Protein AF-A0A4Y2FXV3-F1 (afdb_monomer_lite)

Sequence (101 aa):
MNIEEYNLPWKPPEEPAPLNNIEVEPMLPIKEEDSYDHVVLNSVPHGMKNEASKALDFIKEHSNILKWNDKGEILIGNELISKTNIADLFNIIFTHNKKKD

Organism: Araneus ventricosus (NCBI:txid182803)

Foldseek 3Di:
DDPDPPPDPDDPPPDPDPPPDPPPPPPPPPPPVQPCVVLQLVLADPVCSVVSVVVVVVCVVVVCQWDADSQQFIDGRHDTDPPDHNSVVSNCVRVVVPPDD

pLDDT: mean 77.94, std 18.04, range [47.12, 95.62]

Structure (mmCIF, N/CA/C/O backbone):
data_AF-A0A4Y2FXV3-F1
#
_entry.id   AF-A0A4Y2FXV3-F1
#
loop_
_atom_site.group_PDB
_atom_site.id
_atom_site.type_symbol
_atom_site.label_atom_id
_atom_site.label_alt_id
_atom_site.label_comp_id
_atom_site.label_asym_id
_atom_site.label_entity_id
_atom_site.label_seq_id
_atom_site.pdbx_PDB_ins_code
_atom_site.Cartn_x
_atom_site.Cartn_y
_atom_site.Cartn_z
_atom_site.occupancy
_atom_site.B_iso_or_equiv
_atom_site.auth_seq_id
_atom_site.auth_comp_id
_atom_site.auth_asym_id
_atom_site.auth_atom_id
_atom_site.pdbx_PDB_model_num
ATOM 1 N N . MET A 1 1 ? -5.098 42.827 69.111 1.00 50.34 1 MET A N 1
ATOM 2 C CA . MET A 1 1 ? -4.214 43.217 67.996 1.00 50.34 1 MET A CA 1
ATOM 3 C C . MET A 1 1 ? -2.804 43.212 68.564 1.00 50.34 1 MET A C 1
ATOM 5 O O . MET A 1 1 ? -2.495 44.099 69.342 1.00 50.34 1 MET A O 1
ATOM 9 N N . ASN A 1 2 ? -2.031 42.156 68.292 1.00 47.97 2 ASN A N 1
ATOM 10 C CA . ASN A 1 2 ? -0.631 42.014 68.707 1.00 47.97 2 ASN A CA 1
ATOM 11 C C . ASN A 1 2 ? 0.200 41.991 67.421 1.00 47.97 2 ASN A C 1
ATOM 13 O O . ASN A 1 2 ? -0.068 41.184 66.535 1.00 47.97 2 ASN A O 1
ATOM 17 N N . ILE A 1 3 ? 1.122 42.937 67.294 1.00 53.47 3 ILE A N 1
ATOM 18 C CA . ILE A 1 3 ? 1.873 43.268 66.077 1.00 53.47 3 ILE A CA 1
ATOM 19 C C . ILE A 1 3 ? 3.350 42.921 66.276 1.00 53.47 3 ILE A C 1
ATOM 21 O O . ILE A 1 3 ? 4.188 43.811 66.331 1.00 53.47 3 ILE A O 1
ATOM 25 N N . GLU A 1 4 ? 3.677 41.637 66.427 1.00 59.69 4 GLU A N 1
ATOM 26 C CA . GLU A 1 4 ? 5.080 41.214 66.614 1.00 59.69 4 GLU A CA 1
ATOM 27 C C . GLU A 1 4 ? 5.527 40.042 65.722 1.00 59.69 4 GLU A C 1
ATOM 29 O O . GLU A 1 4 ? 6.672 39.616 65.803 1.00 59.69 4 GLU A O 1
ATOM 34 N N . GLU A 1 5 ? 4.693 39.558 64.797 1.00 56.00 5 GLU A N 1
ATOM 35 C CA . GLU A 1 5 ? 5.040 38.375 63.982 1.00 56.00 5 GLU A CA 1
ATOM 36 C C . GLU A 1 5 ? 5.753 38.694 62.648 1.00 56.00 5 GLU A C 1
ATOM 38 O O . GLU A 1 5 ? 6.184 37.793 61.937 1.00 56.00 5 GLU A O 1
ATOM 43 N N . TYR A 1 6 ? 5.933 39.972 62.293 1.00 55.78 6 TYR A N 1
ATOM 44 C CA . TYR A 1 6 ? 6.383 40.374 60.946 1.00 55.78 6 TYR A CA 1
ATOM 45 C C . TYR A 1 6 ? 7.872 40.731 60.804 1.00 55.78 6 TYR A C 1
ATOM 47 O O . TYR A 1 6 ? 8.271 41.232 59.757 1.00 55.78 6 TYR A O 1
ATOM 55 N N . ASN A 1 7 ? 8.712 40.455 61.806 1.00 62.34 7 ASN A N 1
ATOM 56 C CA . ASN A 1 7 ? 10.146 40.785 61.761 1.00 62.34 7 ASN A CA 1
ATOM 57 C C . ASN A 1 7 ? 11.067 39.553 61.730 1.00 62.34 7 ASN A C 1
ATOM 59 O O . ASN A 1 7 ? 12.151 39.573 62.311 1.00 62.34 7 ASN A O 1
ATOM 63 N N . LEU A 1 8 ? 10.671 38.476 61.044 1.00 64.62 8 LEU A N 1
ATOM 64 C CA . LEU A 1 8 ? 11.616 37.409 60.708 1.00 64.62 8 LEU A CA 1
ATOM 65 C C . LEU A 1 8 ? 12.384 37.784 59.426 1.00 64.62 8 LEU A C 1
ATOM 67 O O . LEU A 1 8 ? 11.754 38.102 58.415 1.00 64.62 8 LEU A O 1
ATOM 71 N N . PRO A 1 9 ? 13.732 37.771 59.435 1.00 64.00 9 PRO A N 1
ATOM 72 C CA . PRO A 1 9 ? 14.516 38.048 58.240 1.00 64.00 9 PRO A CA 1
ATOM 73 C C . PRO A 1 9 ? 14.234 36.973 57.184 1.00 64.00 9 PRO A C 1
ATOM 75 O O . PRO A 1 9 ? 14.307 35.777 57.469 1.00 64.00 9 PRO A O 1
ATOM 78 N N . TRP A 1 10 ? 13.901 37.410 55.968 1.00 60.62 10 TRP A N 1
ATOM 79 C CA . TRP A 1 10 ? 13.672 36.530 54.823 1.00 60.62 10 TRP A CA 1
ATOM 80 C C . TRP A 1 10 ? 14.845 35.559 54.645 1.00 60.62 10 TRP A C 1
ATOM 82 O O . TRP A 1 10 ? 15.989 35.982 54.467 1.00 60.62 10 TRP A O 1
ATOM 92 N N . LYS A 1 11 ? 14.550 34.257 54.653 1.00 62.00 11 LYS A N 1
ATOM 93 C CA . LYS A 1 11 ? 15.476 33.205 54.230 1.00 62.00 11 LYS A CA 1
ATOM 94 C C . LYS A 1 11 ? 14.995 32.711 52.862 1.00 62.00 11 LYS A C 1
ATOM 96 O O . LYS A 1 11 ? 13.823 32.342 52.765 1.00 62.00 11 LYS A O 1
ATOM 101 N N . PRO A 1 12 ? 15.819 32.738 51.802 1.00 61.88 12 PRO A N 1
ATOM 102 C CA . PRO A 1 12 ? 15.405 32.158 50.534 1.00 61.88 12 PRO A CA 1
ATOM 103 C C . PRO A 1 12 ? 15.160 30.649 50.721 1.00 61.88 12 PRO A C 1
ATOM 105 O O . PRO A 1 12 ? 15.862 30.025 51.524 1.00 61.88 12 PRO A O 1
ATOM 108 N N . PRO A 1 13 ? 14.170 30.061 50.026 1.00 61.50 13 PRO A N 1
ATOM 109 C CA . PRO A 1 13 ? 14.004 28.612 49.987 1.00 61.50 13 PRO A CA 1
ATOM 110 C C . PRO A 1 13 ? 15.311 27.967 49.518 1.00 61.50 13 PRO A C 1
ATOM 112 O O . PRO A 1 13 ? 15.909 28.448 48.556 1.00 61.50 13 PRO A O 1
ATOM 115 N N . GLU A 1 14 ? 15.770 26.916 50.200 1.00 59.38 14 GLU A N 1
ATOM 116 C CA . GLU A 1 14 ? 16.929 26.143 49.749 1.00 59.38 14 GLU A CA 1
ATOM 117 C C . GLU A 1 14 ? 16.631 25.583 48.354 1.00 59.38 14 GLU A C 1
ATOM 119 O O . GLU A 1 14 ? 15.737 24.756 48.167 1.00 59.38 14 GLU A O 1
ATOM 124 N N . GLU A 1 15 ? 17.349 26.104 47.362 1.00 60.59 15 GLU A N 1
ATOM 125 C CA . GLU A 1 15 ? 17.333 25.617 45.991 1.00 60.59 15 GLU A CA 1
ATOM 126 C C . GLU A 1 15 ? 17.805 24.153 46.005 1.00 60.59 15 GLU A C 1
ATOM 128 O O . GLU A 1 15 ? 18.863 23.865 46.577 1.00 60.59 15 GLU A O 1
ATOM 133 N N . PRO A 1 16 ? 17.041 23.193 45.448 1.00 60.41 16 PRO A N 1
ATOM 134 C CA . PRO A 1 16 ? 17.501 21.816 45.403 1.00 60.41 16 PRO A CA 1
ATOM 135 C C . PRO A 1 16 ? 18.787 21.762 44.572 1.00 60.41 16 PRO A C 1
ATOM 137 O O . PRO A 1 16 ? 18.841 22.277 43.456 1.00 60.41 16 PRO A O 1
ATOM 140 N N . ALA A 1 17 ? 19.829 21.152 45.143 1.00 61.41 17 ALA A N 1
ATOM 141 C CA . ALA A 1 17 ? 21.118 20.939 44.492 1.00 61.41 17 ALA A CA 1
ATOM 142 C C . ALA A 1 17 ? 20.936 20.364 43.071 1.00 61.41 17 ALA A C 1
ATOM 144 O O . ALA A 1 17 ? 20.018 19.563 42.860 1.00 61.41 17 ALA A O 1
ATOM 145 N N . PRO A 1 18 ? 21.794 20.723 42.096 1.00 51.41 18 PRO A N 1
ATOM 146 C CA . PRO A 1 18 ? 21.633 20.263 40.727 1.00 51.41 18 PRO A CA 1
ATOM 147 C C . PRO A 1 18 ? 21.790 18.743 40.698 1.00 51.41 18 PRO A C 1
ATOM 149 O O . PRO A 1 18 ? 22.880 18.204 40.899 1.00 51.41 18 PRO A O 1
ATOM 152 N N . LEU A 1 19 ? 20.678 18.054 40.456 1.00 49.12 19 LEU A N 1
ATOM 153 C CA . LEU A 1 19 ? 20.603 16.615 40.238 1.00 49.12 19 LEU A CA 1
ATOM 154 C C . LEU A 1 19 ? 21.152 16.323 38.829 1.00 49.12 19 LEU A C 1
ATOM 156 O O . LEU A 1 19 ? 20.426 16.023 37.885 1.00 49.12 19 LEU A O 1
ATOM 160 N N . ASN A 1 20 ? 22.464 16.505 38.667 1.00 54.06 20 ASN A N 1
ATOM 161 C CA . ASN A 1 20 ? 23.209 16.135 37.468 1.00 54.06 20 ASN A CA 1
ATOM 162 C C . ASN A 1 20 ? 23.401 14.617 37.439 1.00 54.06 20 ASN A C 1
ATOM 164 O O . ASN A 1 20 ? 24.475 14.113 37.756 1.00 54.06 20 ASN A O 1
ATOM 168 N N . ASN A 1 21 ? 22.340 13.901 37.078 1.00 61.81 21 ASN A N 1
ATOM 169 C CA . ASN A 1 21 ? 22.357 12.498 36.657 1.00 61.81 21 ASN A CA 1
ATOM 170 C C . ASN A 1 21 ? 20.978 12.067 36.135 1.00 61.81 21 ASN A C 1
ATOM 172 O O . ASN A 1 21 ? 20.489 10.986 36.456 1.00 61.81 21 ASN A O 1
ATOM 176 N N . ILE A 1 22 ? 20.363 12.889 35.277 1.00 58.62 22 ILE A N 1
ATOM 177 C CA . ILE A 1 22 ? 19.426 12.341 34.295 1.00 58.62 22 ILE A CA 1
ATOM 178 C C . ILE A 1 22 ? 20.306 11.701 33.225 1.00 58.62 22 ILE A C 1
ATOM 180 O O . ILE A 1 22 ? 20.793 12.364 32.310 1.00 58.62 22 ILE A O 1
ATOM 184 N N . GLU A 1 23 ? 20.580 10.414 33.410 1.00 56.59 23 GLU A N 1
ATOM 185 C CA . GLU A 1 23 ? 20.976 9.520 32.333 1.00 56.59 23 GLU A CA 1
ATOM 186 C C . GLU A 1 23 ? 19.838 9.572 31.310 1.00 56.59 23 GLU A C 1
ATOM 188 O O . GLU A 1 23 ? 18.796 8.938 31.459 1.00 56.59 23 GLU A O 1
ATOM 193 N N . VAL A 1 24 ? 19.979 10.468 30.333 1.00 58.94 24 VAL A N 1
ATOM 194 C CA . VAL A 1 24 ? 19.112 10.498 29.164 1.00 58.94 24 VAL A CA 1
ATOM 195 C C . VAL A 1 24 ? 19.444 9.215 28.424 1.00 58.94 24 VAL A C 1
ATOM 197 O O . VAL A 1 24 ? 20.433 9.169 27.690 1.00 58.94 24 VAL A O 1
ATOM 200 N N . GLU A 1 25 ? 18.668 8.155 28.666 1.00 61.41 25 GLU A N 1
ATOM 201 C CA . GLU A 1 25 ? 18.684 7.004 27.774 1.00 61.41 25 GLU A CA 1
ATOM 202 C C . GLU A 1 25 ? 18.555 7.562 26.352 1.00 61.41 25 GLU A C 1
ATOM 204 O O . GLU A 1 25 ? 17.636 8.351 26.091 1.00 61.41 25 GLU A O 1
ATOM 209 N N . PRO A 1 26 ? 19.494 7.256 25.438 1.00 51.88 26 PRO A N 1
ATOM 210 C CA . PRO A 1 26 ? 19.350 7.696 24.069 1.00 51.88 26 PRO A CA 1
ATOM 211 C C . PRO A 1 26 ? 18.048 7.080 23.587 1.00 51.88 26 PRO A C 1
ATOM 213 O O . PRO A 1 26 ? 17.923 5.857 23.543 1.00 51.88 26 PRO A O 1
ATOM 216 N N . MET A 1 27 ? 17.069 7.933 23.287 1.00 54.00 27 MET A N 1
ATOM 217 C CA . MET A 1 27 ? 15.828 7.528 22.652 1.00 54.00 27 MET A CA 1
ATOM 218 C C . MET A 1 27 ? 16.255 6.821 21.370 1.00 54.00 27 MET A C 1
ATOM 220 O O . MET A 1 27 ? 16.684 7.463 20.409 1.00 54.00 27 MET A O 1
ATOM 224 N N . LEU A 1 28 ? 16.294 5.486 21.420 1.00 53.09 28 LEU A N 1
ATOM 225 C CA . LEU A 1 28 ? 16.662 4.669 20.278 1.00 53.09 28 LEU A CA 1
ATOM 226 C C . LEU A 1 28 ? 15.755 5.135 19.137 1.00 53.09 28 LEU A C 1
ATOM 228 O O . LEU A 1 28 ? 14.564 5.348 19.393 1.00 53.09 28 LEU A O 1
ATOM 232 N N . PRO A 1 29 ? 16.273 5.332 17.910 1.00 50.97 29 PRO A N 1
ATOM 233 C CA . PRO A 1 29 ? 15.402 5.587 16.778 1.00 50.97 29 PRO A CA 1
ATOM 234 C C . PRO A 1 29 ? 14.370 4.468 16.803 1.00 50.97 29 PRO A C 1
ATOM 236 O O . PRO A 1 29 ? 14.754 3.2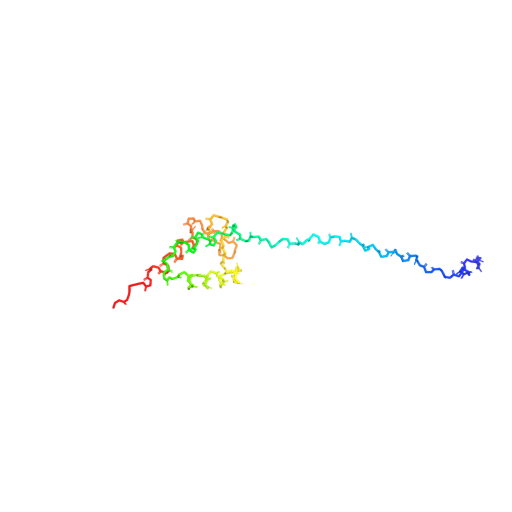94 16.771 1.00 50.97 29 PRO A O 1
ATOM 239 N N . ILE A 1 30 ? 13.092 4.818 16.963 1.00 48.44 30 ILE A N 1
ATOM 240 C CA . ILE A 1 30 ? 12.009 3.864 16.768 1.00 48.44 30 ILE A CA 1
ATOM 241 C C . ILE A 1 30 ? 12.272 3.342 15.366 1.00 48.44 30 ILE A C 1
ATOM 243 O O . ILE A 1 30 ? 12.193 4.094 14.399 1.00 48.44 30 ILE A O 1
ATOM 247 N N . LYS A 1 31 ? 12.738 2.100 15.263 1.00 47.66 31 LYS A N 1
ATOM 248 C CA . LYS A 1 31 ? 12.902 1.467 13.969 1.00 47.66 31 LYS A CA 1
ATOM 249 C C . LYS A 1 31 ? 11.483 1.351 13.442 1.00 47.66 31 LYS A C 1
ATOM 251 O O . LYS A 1 31 ? 10.720 0.520 13.921 1.00 47.66 31 LYS A O 1
ATOM 256 N N . GLU A 1 32 ? 11.120 2.230 12.517 1.00 52.66 32 GLU A N 1
ATOM 257 C CA . GLU A 1 32 ? 9.851 2.267 11.779 1.00 52.66 32 GLU A CA 1
ATOM 258 C C . GLU A 1 32 ? 9.698 1.027 10.863 1.00 52.66 32 GLU A C 1
ATOM 260 O O . GLU A 1 32 ? 9.130 1.096 9.778 1.00 52.66 32 GLU A O 1
ATOM 265 N N . GLU A 1 33 ? 10.238 -0.125 11.271 1.00 47.12 33 GLU A N 1
ATOM 266 C CA . GLU A 1 33 ? 10.273 -1.375 10.509 1.00 47.12 33 GLU A CA 1
ATOM 267 C C . GLU A 1 33 ? 8.932 -2.129 10.539 1.00 47.12 33 GLU A C 1
ATOM 269 O O . GLU A 1 33 ? 8.722 -2.994 9.695 1.00 47.12 33 GLU A O 1
ATOM 274 N N . ASP A 1 34 ? 7.987 -1.749 11.410 1.00 52.41 34 ASP A N 1
ATOM 275 C CA . ASP A 1 34 ? 6.638 -2.345 11.476 1.00 52.41 34 ASP A CA 1
ATOM 276 C C . ASP A 1 34 ? 5.556 -1.529 10.751 1.00 52.41 34 ASP A C 1
ATOM 278 O O . ASP A 1 34 ? 4.357 -1.784 10.884 1.00 52.41 34 ASP A O 1
ATOM 282 N N . SER A 1 35 ? 5.946 -0.540 9.949 1.00 71.38 35 SER A N 1
ATOM 283 C CA . SER A 1 35 ? 4.983 0.128 9.083 1.00 71.38 35 SER A CA 1
ATOM 284 C C . SER A 1 35 ? 4.643 -0.772 7.888 1.00 71.38 35 SER A C 1
ATOM 286 O O . SER A 1 35 ? 5.527 -1.337 7.234 1.00 71.38 35 SER A O 1
ATOM 288 N N . TYR A 1 36 ? 3.351 -0.883 7.557 1.00 87.75 36 TYR A N 1
ATOM 289 C CA . TYR A 1 36 ? 2.827 -1.644 6.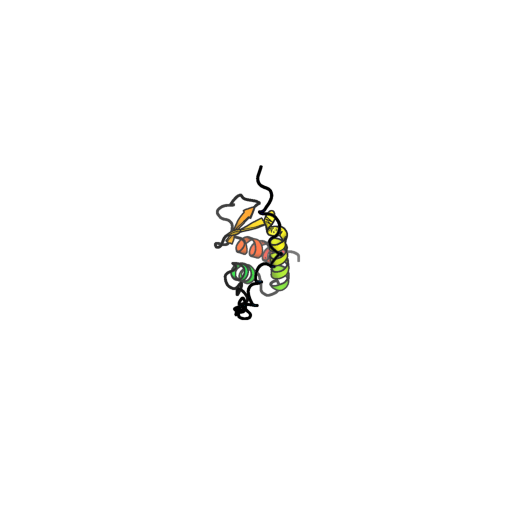406 1.00 87.75 36 TYR A CA 1
ATOM 290 C C . TYR A 1 36 ? 3.419 -1.186 5.050 1.00 87.75 36 TYR A C 1
ATOM 292 O O . TYR A 1 36 ? 3.201 -1.802 4.008 1.00 87.75 36 TYR A O 1
ATOM 300 N N . ASP A 1 37 ? 4.215 -0.118 5.061 1.00 89.06 37 ASP A N 1
ATOM 301 C CA . ASP A 1 37 ? 4.983 0.436 3.948 1.00 89.06 37 ASP A CA 1
ATOM 302 C C . ASP A 1 37 ? 5.763 -0.601 3.152 1.00 89.06 37 ASP A C 1
ATOM 304 O O . ASP A 1 37 ? 5.768 -0.554 1.924 1.00 89.06 37 ASP A O 1
ATOM 308 N N . HIS A 1 38 ? 6.422 -1.551 3.819 1.00 90.88 38 HIS A N 1
ATOM 309 C CA . HIS A 1 38 ? 7.210 -2.562 3.119 1.00 90.88 38 HIS A CA 1
ATOM 310 C C . HIS A 1 38 ? 6.322 -3.445 2.230 1.00 90.88 38 HIS A C 1
ATOM 312 O O . HIS A 1 38 ? 6.728 -3.820 1.128 1.00 90.88 38 HIS A O 1
ATOM 318 N N . VAL A 1 39 ? 5.091 -3.734 2.668 1.00 92.62 39 VAL A N 1
ATOM 319 C CA . VAL A 1 39 ? 4.090 -4.460 1.875 1.00 92.62 39 VAL A CA 1
ATOM 320 C C . VAL A 1 39 ? 3.666 -3.610 0.680 1.00 92.62 39 VAL A C 1
ATOM 322 O O . VAL A 1 39 ? 3.656 -4.098 -0.451 1.00 92.62 39 VAL A O 1
ATOM 325 N N . VAL A 1 40 ? 3.408 -2.318 0.902 1.00 92.94 40 VAL A N 1
ATOM 326 C CA . VAL A 1 40 ? 3.043 -1.369 -0.160 1.00 92.94 40 VAL A CA 1
ATOM 327 C C . VAL A 1 40 ? 4.140 -1.271 -1.219 1.00 92.94 40 VAL A C 1
ATOM 329 O O . VAL A 1 40 ? 3.876 -1.464 -2.405 1.00 92.94 40 VAL A O 1
ATOM 332 N N . LEU A 1 41 ? 5.390 -1.050 -0.821 1.00 92.75 41 LEU A N 1
ATOM 333 C CA . LEU A 1 41 ? 6.513 -0.885 -1.747 1.00 92.75 41 LEU A CA 1
ATOM 334 C C . LEU A 1 41 ? 6.913 -2.185 -2.456 1.00 92.75 41 LEU A C 1
ATOM 336 O O . LEU A 1 41 ? 7.519 -2.142 -3.528 1.00 92.75 41 LEU A O 1
ATOM 340 N N . ASN A 1 42 ? 6.595 -3.346 -1.885 1.00 92.94 42 ASN A N 1
ATOM 341 C CA . ASN A 1 42 ? 6.803 -4.634 -2.548 1.00 92.94 42 ASN A CA 1
ATOM 342 C C . ASN A 1 42 ? 5.652 -5.031 -3.479 1.00 92.94 42 ASN A C 1
ATOM 344 O O . ASN A 1 42 ? 5.854 -5.888 -4.337 1.00 92.94 42 ASN A O 1
ATOM 348 N N . SER A 1 43 ? 4.485 -4.395 -3.360 1.00 93.00 43 SER A N 1
ATOM 349 C CA . SER A 1 43 ? 3.353 -4.616 -4.268 1.00 93.00 43 SER A CA 1
ATOM 350 C C . SER A 1 43 ? 3.534 -3.965 -5.645 1.00 93.00 43 SER A C 1
ATOM 352 O O . SER A 1 43 ? 2.879 -4.363 -6.606 1.00 93.00 43 SER A O 1
ATOM 354 N N . VAL A 1 44 ? 4.430 -2.978 -5.758 1.00 93.12 44 VAL A N 1
ATOM 355 C CA . VAL A 1 44 ? 4.663 -2.231 -7.000 1.00 93.12 44 VAL A CA 1
ATOM 356 C C . VAL A 1 44 ? 5.809 -2.820 -7.839 1.00 93.12 44 VAL A C 1
ATOM 358 O O . VAL A 1 44 ? 6.751 -3.408 -7.297 1.00 93.12 44 VAL A O 1
ATOM 361 N N . PRO A 1 45 ? 5.803 -2.625 -9.175 1.00 92.06 45 PRO A N 1
ATOM 362 C CA . PRO A 1 45 ? 6.919 -3.019 -10.034 1.00 92.06 45 PRO A CA 1
ATOM 363 C C . PRO A 1 45 ? 8.249 -2.375 -9.613 1.00 92.06 45 PRO A C 1
ATOM 365 O O . PRO A 1 45 ? 8.290 -1.201 -9.256 1.00 92.06 45 PRO A O 1
ATOM 368 N N . HIS A 1 46 ? 9.363 -3.107 -9.749 1.00 89.06 46 HIS A N 1
ATOM 369 C CA . HIS A 1 46 ? 10.692 -2.646 -9.308 1.00 89.06 46 HIS A CA 1
ATOM 370 C C . HIS A 1 46 ? 11.079 -1.260 -9.857 1.00 89.06 46 HIS A C 1
ATOM 372 O O . HIS A 1 46 ? 11.560 -0.414 -9.110 1.00 89.06 46 HIS A O 1
ATOM 378 N N . GLY A 1 47 ? 10.803 -1.003 -11.140 1.00 89.94 47 GLY A N 1
ATOM 379 C CA . GLY A 1 47 ? 11.097 0.279 -11.792 1.00 89.94 47 GLY A CA 1
ATOM 380 C C . GLY A 1 47 ? 10.214 1.456 -11.362 1.00 89.94 47 GLY A C 1
ATOM 381 O O . GLY A 1 47 ? 10.436 2.551 -11.851 1.00 89.94 47 GLY A O 1
ATOM 382 N N . MET A 1 48 ? 9.226 1.233 -10.490 1.00 92.38 48 MET A N 1
ATOM 383 C CA . MET A 1 48 ? 8.307 2.254 -9.968 1.00 92.38 48 MET A CA 1
ATOM 384 C C . MET A 1 48 ? 8.469 2.469 -8.456 1.00 92.38 48 MET A C 1
ATOM 386 O O . MET A 1 48 ? 7.707 3.220 -7.852 1.00 92.38 48 MET A O 1
ATOM 390 N N . LYS A 1 49 ? 9.428 1.790 -7.805 1.00 91.44 49 LYS A N 1
ATOM 391 C CA . LYS A 1 49 ? 9.588 1.840 -6.342 1.00 91.44 49 LYS A CA 1
ATOM 392 C C . LYS A 1 49 ? 9.885 3.246 -5.820 1.00 91.44 49 LYS A C 1
ATOM 394 O O . LYS A 1 49 ? 9.414 3.602 -4.747 1.00 91.44 49 LYS A O 1
ATOM 399 N N . ASN A 1 50 ? 10.636 4.045 -6.574 1.00 92.94 50 ASN A N 1
ATOM 400 C CA . ASN A 1 50 ? 10.982 5.412 -6.186 1.00 92.94 50 ASN A CA 1
ATOM 401 C C . ASN A 1 50 ? 9.752 6.333 -6.209 1.00 92.94 50 ASN A C 1
ATOM 403 O O . ASN A 1 50 ? 9.509 7.093 -5.275 1.00 92.94 50 ASN A O 1
ATOM 407 N N . GLU A 1 51 ?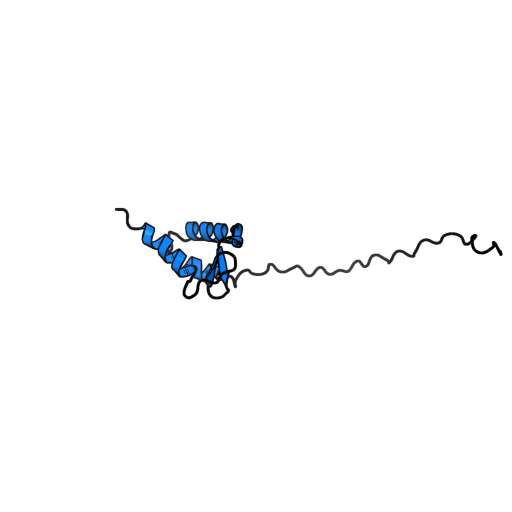 8.946 6.240 -7.261 1.00 93.50 51 GLU A N 1
ATOM 408 C CA . GLU A 1 51 ? 7.699 6.986 -7.415 1.00 93.50 51 GLU A CA 1
ATOM 409 C C . GLU A 1 51 ? 6.660 6.536 -6.384 1.00 93.50 51 GLU A C 1
ATOM 411 O O . GLU A 1 51 ? 5.991 7.375 -5.783 1.00 93.50 51 GLU A O 1
ATOM 416 N N . ALA A 1 52 ? 6.571 5.229 -6.126 1.00 94.00 52 ALA A N 1
ATOM 417 C CA . ALA A 1 52 ? 5.729 4.680 -5.073 1.00 94.00 52 ALA A CA 1
ATOM 418 C C . ALA A 1 52 ? 6.156 5.177 -3.686 1.00 94.00 52 ALA A C 1
ATOM 420 O O . ALA A 1 52 ? 5.298 5.581 -2.912 1.00 94.00 52 ALA A O 1
ATOM 421 N N . SER A 1 53 ? 7.457 5.235 -3.385 1.00 94.56 53 SER A N 1
ATOM 422 C CA . SER A 1 53 ? 7.943 5.801 -2.118 1.00 94.56 53 SER A CA 1
ATOM 423 C C . SER A 1 53 ? 7.480 7.243 -1.939 1.00 94.56 53 SER A C 1
ATOM 425 O O . SER A 1 53 ? 6.877 7.569 -0.925 1.00 94.56 53 SER A O 1
ATOM 427 N N . LYS A 1 54 ? 7.647 8.087 -2.963 1.00 95.06 54 LYS A N 1
ATOM 428 C CA . LYS A 1 54 ? 7.203 9.490 -2.912 1.00 95.06 54 LYS A CA 1
ATOM 429 C C . LYS A 1 54 ? 5.693 9.622 -2.723 1.00 95.06 54 LYS A C 1
ATOM 431 O O . LYS A 1 54 ? 5.242 10.485 -1.977 1.00 95.06 54 LYS A O 1
ATOM 436 N N . ALA A 1 55 ? 4.906 8.788 -3.404 1.00 93.69 55 ALA A N 1
ATOM 437 C CA . ALA A 1 55 ? 3.455 8.779 -3.246 1.00 93.69 55 ALA A CA 1
ATOM 438 C C . ALA A 1 55 ? 3.041 8.332 -1.837 1.00 93.69 55 ALA A C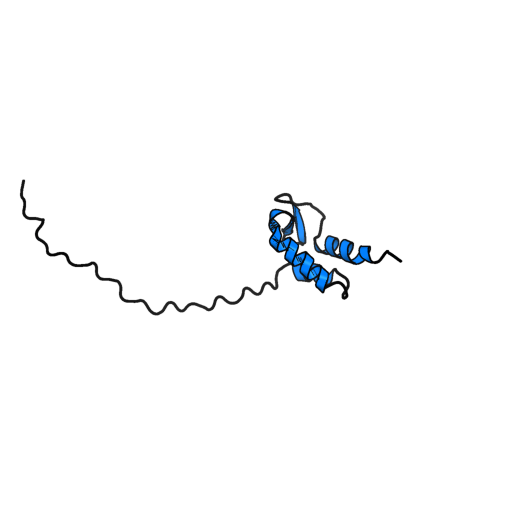 1
ATOM 440 O O . ALA A 1 55 ? 2.127 8.907 -1.253 1.00 93.69 55 ALA A O 1
ATOM 441 N N . LEU A 1 56 ? 3.726 7.333 -1.282 1.00 94.06 56 LEU A N 1
ATOM 442 C CA . LEU A 1 56 ? 3.493 6.843 0.070 1.00 94.06 56 LEU A CA 1
ATOM 443 C C . LEU A 1 56 ? 3.798 7.922 1.114 1.00 94.06 56 LEU A C 1
ATOM 445 O O . LEU A 1 56 ? 2.959 8.188 1.973 1.00 94.06 56 LEU A O 1
ATOM 449 N N . ASP A 1 57 ? 4.948 8.584 0.990 1.00 94.31 57 ASP A N 1
ATOM 450 C CA . ASP A 1 57 ? 5.355 9.684 1.869 1.00 94.31 57 ASP A CA 1
ATOM 451 C C . ASP A 1 57 ? 4.351 10.842 1.810 1.00 94.31 57 ASP A C 1
ATOM 453 O O . ASP A 1 57 ? 3.910 11.338 2.847 1.00 94.31 57 ASP A O 1
ATOM 457 N N . PHE A 1 58 ? 3.898 11.203 0.605 1.00 94.00 58 PHE A N 1
ATOM 458 C CA . PHE A 1 58 ? 2.880 12.235 0.414 1.00 94.00 58 PHE A CA 1
ATOM 459 C C . PHE A 1 58 ? 1.559 11.895 1.118 1.00 94.00 58 PHE A C 1
ATOM 461 O O . PHE A 1 58 ? 0.963 12.756 1.767 1.00 94.00 58 PHE A O 1
ATOM 468 N N . ILE A 1 59 ? 1.086 10.649 1.013 1.00 92.88 59 ILE A N 1
ATOM 469 C CA . ILE A 1 59 ? -0.159 10.236 1.674 1.00 92.88 59 ILE A CA 1
ATOM 470 C C . ILE A 1 59 ? 0.000 10.282 3.196 1.00 92.88 59 ILE A C 1
ATOM 472 O O . ILE A 1 59 ? -0.912 10.7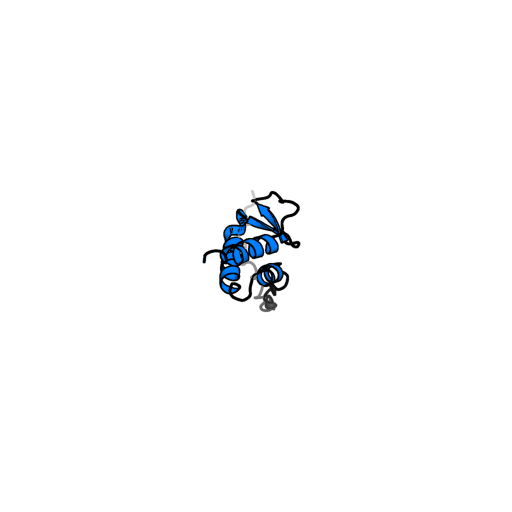34 3.884 1.00 92.88 59 ILE A O 1
ATOM 476 N N . LYS A 1 60 ? 1.150 9.865 3.734 1.00 91.81 60 LYS A N 1
ATOM 477 C CA . LYS A 1 60 ? 1.419 9.938 5.178 1.00 91.81 60 LYS A CA 1
ATOM 478 C C . LYS A 1 60 ? 1.429 11.373 5.697 1.00 91.81 60 LYS A C 1
ATOM 480 O O . LYS A 1 60 ? 0.841 11.640 6.747 1.00 91.81 60 LYS A O 1
ATOM 485 N N . GLU A 1 61 ? 2.042 12.292 4.953 1.00 93.81 61 GLU A N 1
ATOM 486 C CA . GLU A 1 61 ? 2.026 13.727 5.262 1.00 93.81 61 GLU A CA 1
ATOM 487 C C . GLU A 1 61 ? 0.588 14.277 5.309 1.00 93.81 61 GLU A C 1
ATOM 489 O O . GLU A 1 61 ? 0.270 15.130 6.135 1.00 93.81 61 GLU A O 1
ATOM 494 N N . HIS A 1 62 ? -0.312 13.710 4.500 1.00 92.56 62 HIS A N 1
ATOM 495 C CA . HIS A 1 62 ? -1.727 14.079 4.406 1.00 92.56 62 HIS A CA 1
ATOM 496 C C . HIS A 1 62 ? -2.663 13.012 5.010 1.00 92.56 62 HIS A C 1
ATOM 498 O O . HIS A 1 62 ? -3.780 12.784 4.527 1.00 92.56 62 HIS A O 1
ATOM 504 N N . SER A 1 63 ? -2.224 12.359 6.094 1.00 90.00 63 SER A N 1
ATOM 505 C CA . SER A 1 63 ? -2.938 11.243 6.746 1.00 90.00 63 SER A CA 1
ATOM 506 C C . SER A 1 63 ? -4.319 11.603 7.315 1.00 90.00 63 SER A C 1
ATOM 508 O O . SER A 1 63 ? -5.102 10.722 7.678 1.00 90.00 63 SER A O 1
ATOM 510 N N . ASN A 1 64 ? -4.658 12.892 7.372 1.00 89.69 64 ASN A N 1
ATOM 511 C CA . ASN A 1 64 ? -5.994 13.380 7.704 1.00 89.69 64 ASN A CA 1
ATOM 512 C C . ASN A 1 64 ? -7.040 13.077 6.612 1.00 89.69 64 ASN A C 1
ATOM 514 O O . ASN A 1 64 ? -8.233 13.070 6.913 1.00 89.69 64 ASN A O 1
ATOM 518 N N . ILE A 1 65 ? -6.614 12.846 5.365 1.00 89.94 65 ILE A N 1
ATOM 519 C CA . ILE A 1 65 ? -7.497 12.523 4.233 1.00 89.94 65 ILE A CA 1
ATOM 520 C C . ILE A 1 65 ? -7.597 11.008 4.061 1.00 89.94 65 ILE A C 1
ATOM 522 O O . ILE A 1 65 ? -8.699 10.459 4.037 1.00 89.94 65 ILE A O 1
ATOM 526 N N . LEU A 1 66 ? -6.444 10.346 3.948 1.00 92.56 66 LEU A N 1
ATOM 527 C CA . LEU A 1 66 ? -6.336 8.914 3.712 1.00 92.56 66 LEU A CA 1
ATOM 528 C C . LEU A 1 66 ? -5.221 8.337 4.579 1.00 92.56 66 LEU A C 1
ATOM 530 O O . LEU A 1 66 ? -4.086 8.800 4.535 1.00 92.56 66 LEU A O 1
ATOM 534 N N . LYS A 1 67 ? -5.544 7.293 5.334 1.00 93.81 67 LYS A N 1
ATOM 535 C CA . LYS A 1 67 ? -4.592 6.498 6.119 1.00 93.81 67 LYS A CA 1
ATOM 536 C C . LYS A 1 67 ? -4.982 5.025 6.044 1.00 93.81 67 LYS A C 1
ATOM 538 O O . LYS A 1 67 ? -5.987 4.683 5.427 1.00 93.81 67 LYS A O 1
ATOM 543 N N . TRP A 1 68 ? -4.208 4.147 6.659 1.00 94.31 68 TRP A N 1
ATOM 544 C CA . TRP A 1 68 ? -4.530 2.723 6.748 1.00 94.31 68 TRP A CA 1
ATOM 545 C C . TRP A 1 68 ? -4.249 2.192 8.150 1.00 94.31 68 TRP A C 1
ATOM 547 O O . TRP A 1 68 ? -3.520 2.815 8.924 1.00 94.31 68 TRP A O 1
ATOM 557 N N . ASN A 1 69 ? -4.874 1.066 8.492 1.00 91.94 69 ASN A N 1
ATOM 558 C CA . ASN A 1 69 ? -4.569 0.339 9.722 1.00 91.94 69 ASN A CA 1
ATOM 559 C C . ASN A 1 69 ? -3.356 -0.592 9.539 1.00 91.94 69 ASN A C 1
ATOM 561 O O . ASN A 1 69 ? -2.773 -0.699 8.461 1.00 91.94 69 ASN A O 1
ATOM 565 N N . ASP A 1 70 ? -3.006 -1.309 10.599 1.00 90.62 70 ASP A N 1
ATOM 566 C CA . ASP A 1 70 ? -1.953 -2.329 10.648 1.00 90.62 70 ASP A CA 1
ATOM 567 C C . ASP A 1 70 ? -2.142 -3.489 9.650 1.00 90.62 70 ASP A C 1
ATOM 569 O O . ASP A 1 70 ? -1.182 -4.171 9.298 1.00 90.62 70 ASP A O 1
ATOM 573 N N . LYS A 1 71 ? -3.363 -3.698 9.146 1.00 91.75 71 LYS A N 1
ATOM 574 C CA . LYS A 1 71 ? -3.689 -4.707 8.123 1.00 91.75 71 LYS A CA 1
ATOM 575 C C . LYS A 1 71 ? -3.641 -4.164 6.695 1.00 91.75 71 LYS A C 1
ATOM 577 O O . LYS A 1 71 ? -3.855 -4.925 5.750 1.00 91.75 71 LYS A O 1
ATOM 582 N N . GLY A 1 72 ? -3.392 -2.866 6.535 1.00 93.00 72 GLY A N 1
ATOM 583 C CA . GLY A 1 72 ? -3.421 -2.176 5.252 1.00 93.00 72 GLY A CA 1
ATOM 584 C C . GLY A 1 72 ? -4.822 -1.803 4.762 1.00 93.00 72 GLY A C 1
ATOM 585 O O . GLY A 1 72 ? -4.944 -1.340 3.631 1.00 93.00 72 GLY A O 1
ATOM 586 N N . GLU A 1 73 ? -5.878 -1.979 5.562 1.00 94.75 73 GLU A N 1
ATOM 587 C CA . GLU A 1 73 ? -7.229 -1.538 5.192 1.00 94.75 73 GLU A CA 1
ATOM 588 C C . GLU A 1 73 ? -7.306 -0.012 5.209 1.00 94.75 73 GLU A C 1
ATOM 590 O O . GLU A 1 73 ? -6.779 0.630 6.119 1.00 94.75 73 GLU A O 1
ATOM 595 N N . ILE A 1 74 ? -7.963 0.575 4.208 1.00 95.25 74 ILE A N 1
ATOM 596 C CA . ILE A 1 74 ? -7.973 2.024 3.998 1.00 95.25 74 ILE A CA 1
ATOM 597 C C . ILE A 1 74 ? -9.013 2.689 4.905 1.00 95.25 74 ILE A C 1
ATOM 599 O O . ILE A 1 74 ? -10.158 2.245 5.006 1.00 95.25 74 ILE A O 1
ATOM 603 N N . LEU A 1 75 ? -8.617 3.803 5.518 1.00 94.94 75 LEU A N 1
ATOM 604 C CA . LEU A 1 75 ? -9.482 4.727 6.233 1.00 94.94 75 LEU A CA 1
ATOM 605 C C . LEU A 1 75 ? -9.521 6.064 5.485 1.00 94.94 75 LEU A C 1
ATOM 607 O O . LEU A 1 75 ? -8.473 6.664 5.236 1.00 94.94 75 LEU A O 1
ATOM 611 N N . ILE A 1 76 ? -10.724 6.548 5.171 1.00 92.50 76 ILE A N 1
ATOM 612 C CA . ILE A 1 76 ? -10.947 7.889 4.611 1.00 92.50 76 ILE A CA 1
ATOM 613 C C . ILE A 1 76 ? -11.549 8.754 5.718 1.00 92.50 76 ILE A C 1
ATOM 615 O O . ILE A 1 76 ? -12.637 8.475 6.225 1.00 92.50 76 ILE A O 1
ATOM 619 N N . GLY A 1 77 ? -10.804 9.769 6.158 1.00 87.12 77 GLY A N 1
ATOM 620 C CA . GLY A 1 77 ? -11.085 10.454 7.421 1.00 87.12 77 GLY A CA 1
ATOM 621 C C . GLY A 1 77 ? -11.069 9.473 8.605 1.00 87.12 77 GLY A C 1
ATOM 622 O O . GLY A 1 77 ? -10.006 9.006 9.022 1.00 87.12 77 GLY A O 1
ATOM 623 N N . ASN A 1 78 ? -12.253 9.145 9.133 1.00 86.12 78 ASN A N 1
ATOM 624 C CA . ASN A 1 78 ? -12.443 8.190 10.235 1.00 86.12 78 ASN A CA 1
ATOM 625 C C . ASN A 1 78 ? -13.280 6.955 9.854 1.00 86.12 78 ASN A C 1
ATOM 627 O O . ASN A 1 78 ? -13.579 6.134 10.721 1.00 86.12 78 ASN A O 1
ATOM 631 N N . GLU A 1 79 ? -13.659 6.811 8.585 1.00 93.31 79 GLU A N 1
ATOM 632 C CA . GLU A 1 79 ? -14.448 5.677 8.114 1.00 93.31 79 GLU A CA 1
ATOM 633 C C . GLU A 1 79 ? -13.535 4.585 7.553 1.00 93.31 79 GLU A C 1
ATOM 635 O O . GLU A 1 79 ? -12.709 4.843 6.677 1.00 93.31 79 GLU A O 1
ATOM 640 N N . LEU A 1 80 ? -13.687 3.361 8.066 1.00 94.56 80 LEU A N 1
ATOM 641 C CA . LEU A 1 80 ? -12.988 2.185 7.557 1.00 94.56 80 LEU A CA 1
ATOM 642 C C . LEU A 1 80 ? -13.692 1.672 6.302 1.00 94.56 80 LEU A C 1
ATOM 644 O O . LEU A 1 80 ? -14.844 1.237 6.362 1.00 94.56 80 LEU A O 1
ATOM 648 N N . ILE A 1 81 ? -12.971 1.627 5.187 1.00 94.62 81 ILE A N 1
ATOM 649 C CA . ILE A 1 81 ? -13.486 1.058 3.946 1.00 94.62 81 ILE A CA 1
ATOM 650 C C . ILE A 1 81 ? -13.127 -0.427 3.917 1.00 94.62 81 ILE A C 1
ATOM 652 O O . ILE A 1 81 ? -12.009 -0.822 3.586 1.00 94.62 81 ILE A O 1
ATOM 656 N N . SER A 1 82 ? -14.085 -1.269 4.300 1.00 89.44 82 SER A N 1
ATOM 657 C CA . SER A 1 82 ? -13.877 -2.717 4.388 1.00 89.44 82 SER A CA 1
ATOM 658 C C . SER A 1 82 ? -13.479 -3.327 3.041 1.00 89.44 82 SER A C 1
ATOM 660 O O . SER A 1 82 ? -13.936 -2.881 1.989 1.00 89.44 82 SER A O 1
ATOM 662 N N . LYS A 1 83 ? -12.700 -4.418 3.080 1.00 91.44 83 LYS A N 1
ATOM 663 C CA . LYS A 1 83 ? -12.246 -5.163 1.885 1.00 91.44 83 LYS A CA 1
ATOM 664 C C . LYS A 1 83 ? -11.406 -4.321 0.915 1.00 91.44 83 LYS A C 1
ATOM 666 O O . LYS A 1 83 ? -11.393 -4.591 -0.284 1.00 91.44 83 LYS A O 1
ATOM 671 N N . THR A 1 84 ? -10.715 -3.312 1.431 1.00 94.69 84 THR A N 1
ATOM 672 C CA . THR A 1 84 ? -9.699 -2.560 0.691 1.00 94.69 84 THR A CA 1
ATOM 673 C C . THR A 1 84 ? -8.317 -2.890 1.230 1.00 94.69 84 THR A C 1
ATOM 675 O O . THR A 1 84 ? -8.181 -3.307 2.379 1.00 94.69 84 THR A O 1
ATOM 678 N N . ASN A 1 85 ? -7.292 -2.701 0.402 1.00 95.62 85 ASN A N 1
ATOM 679 C CA . ASN A 1 85 ? -5.911 -2.770 0.844 1.00 95.62 85 ASN A CA 1
ATOM 680 C C . ASN A 1 85 ? -5.076 -1.697 0.135 1.00 95.62 85 ASN A C 1
ATOM 682 O O . ASN A 1 85 ? -5.160 -1.532 -1.085 1.00 95.62 85 ASN A O 1
ATOM 686 N N . ILE A 1 86 ? -4.271 -0.962 0.898 1.00 95.50 86 ILE A N 1
ATOM 687 C CA . ILE A 1 86 ? -3.415 0.102 0.374 1.00 95.50 86 ILE A CA 1
ATOM 688 C C . ILE A 1 86 ? -2.345 -0.432 -0.593 1.00 95.50 86 ILE A C 1
ATOM 690 O O . ILE A 1 86 ? -2.036 0.227 -1.584 1.00 95.50 86 ILE A O 1
ATOM 694 N N . ALA A 1 87 ? -1.835 -1.647 -0.382 1.00 95.38 87 ALA A N 1
ATOM 695 C CA . ALA A 1 87 ? -0.897 -2.287 -1.300 1.00 95.38 87 ALA A CA 1
ATOM 696 C C . ALA A 1 87 ? -1.570 -2.629 -2.640 1.00 95.38 87 ALA A C 1
ATOM 698 O O . ALA A 1 87 ? -1.003 -2.370 -3.700 1.00 95.38 87 ALA A O 1
ATOM 699 N N . ASP A 1 88 ? -2.815 -3.112 -2.618 1.00 94.81 88 ASP A N 1
ATOM 700 C CA . ASP A 1 88 ? -3.577 -3.353 -3.849 1.00 94.81 88 ASP A CA 1
ATOM 701 C C . ASP A 1 88 ? -3.829 -2.051 -4.618 1.00 94.81 88 ASP A C 1
ATOM 703 O O . ASP A 1 88 ? -3.671 -2.017 -5.840 1.00 94.81 88 ASP A O 1
ATOM 707 N N . LEU A 1 89 ? -4.152 -0.955 -3.918 1.00 93.69 89 LEU A N 1
ATOM 708 C CA . LEU A 1 89 ? -4.311 0.364 -4.536 1.00 93.69 89 LEU A CA 1
ATOM 709 C C . LEU A 1 89 ? -3.025 0.805 -5.249 1.00 93.69 89 LEU A C 1
ATOM 711 O O . LEU A 1 89 ? -3.069 1.214 -6.411 1.00 93.69 89 LEU A O 1
ATOM 715 N N . PHE A 1 90 ? -1.879 0.694 -4.577 1.00 94.56 90 PHE A N 1
ATOM 716 C CA . PHE A 1 90 ? -0.581 1.032 -5.156 1.00 94.56 90 PHE A CA 1
ATOM 717 C C . PHE A 1 90 ? -0.251 0.151 -6.359 1.00 94.56 90 PHE A C 1
ATOM 719 O O . PHE A 1 90 ? 0.106 0.668 -7.419 1.00 94.56 90 PHE A O 1
ATOM 726 N N . ASN A 1 91 ? -0.429 -1.162 -6.244 1.00 94.06 91 ASN A N 1
ATOM 727 C CA . ASN A 1 91 ? -0.225 -2.075 -7.358 1.00 94.06 91 ASN A CA 1
ATOM 728 C C . ASN A 1 91 ? -1.099 -1.695 -8.565 1.00 94.06 91 ASN A C 1
ATOM 730 O O . ASN A 1 91 ? -0.590 -1.586 -9.680 1.00 94.06 91 ASN A O 1
ATOM 734 N N . ILE A 1 92 ? -2.390 -1.411 -8.362 1.00 92.19 92 ILE A N 1
ATOM 735 C CA . ILE A 1 92 ? -3.296 -0.985 -9.438 1.00 92.19 92 ILE A CA 1
ATOM 736 C C . ILE A 1 92 ? -2.779 0.300 -10.096 1.00 92.19 92 ILE A C 1
ATOM 738 O O . ILE A 1 92 ? -2.625 0.336 -11.317 1.00 92.19 92 ILE A O 1
ATOM 742 N N . ILE A 1 93 ? -2.451 1.333 -9.317 1.00 90.94 93 ILE A N 1
ATOM 743 C CA . ILE A 1 93 ? -1.984 2.624 -9.845 1.00 90.94 93 ILE A CA 1
ATOM 744 C C . ILE A 1 93 ? -0.685 2.454 -10.645 1.00 90.94 93 ILE A C 1
ATOM 746 O O . ILE A 1 93 ? -0.586 2.916 -11.784 1.00 90.94 93 ILE A O 1
ATOM 750 N N . PHE A 1 94 ? 0.315 1.772 -10.093 1.00 89.56 94 PHE A N 1
ATOM 751 C CA . PHE A 1 94 ? 1.643 1.684 -10.707 1.00 89.56 94 PHE A CA 1
ATOM 752 C C . PHE A 1 94 ? 1.757 0.604 -11.793 1.00 89.56 94 PHE A C 1
ATOM 754 O O . PHE A 1 94 ? 2.675 0.659 -12.614 1.00 89.56 94 PHE A O 1
ATOM 761 N N . THR A 1 95 ? 0.805 -0.328 -11.869 1.00 86.62 95 THR A N 1
ATOM 762 C CA . THR A 1 95 ? 0.745 -1.348 -12.928 1.00 86.62 95 THR A CA 1
ATOM 763 C C . THR A 1 95 ? -0.157 -0.924 -14.093 1.00 86.62 95 THR A C 1
ATOM 765 O O . THR A 1 95 ? 0.191 -1.169 -15.251 1.00 86.62 95 THR A O 1
ATOM 768 N N . HIS A 1 96 ? -1.275 -0.228 -13.846 1.00 71.06 96 HIS A N 1
ATOM 769 C CA . HIS A 1 96 ? -2.189 0.205 -14.916 1.00 71.06 96 HIS A CA 1
ATOM 770 C C . HIS A 1 96 ? -1.646 1.353 -15.780 1.00 71.06 96 HIS A C 1
ATOM 772 O O . HIS A 1 96 ? -2.087 1.514 -16.918 1.00 71.06 96 HIS A O 1
ATOM 778 N N . ASN A 1 97 ? -0.645 2.098 -15.307 1.00 61.62 97 ASN A N 1
ATOM 779 C CA . ASN A 1 97 ? 0.002 3.160 -16.085 1.00 61.62 97 ASN A CA 1
ATOM 780 C C . ASN A 1 97 ? 0.906 2.653 -17.231 1.00 61.62 97 ASN A C 1
ATOM 782 O O . ASN A 1 97 ? 1.393 3.460 -18.017 1.00 61.62 97 ASN A O 1
ATOM 786 N N . LYS A 1 98 ? 1.104 1.333 -17.384 1.00 56.75 98 LYS A N 1
ATOM 787 C CA . LYS A 1 98 ? 1.885 0.751 -18.494 1.00 56.75 98 LYS A CA 1
ATOM 788 C C . LYS A 1 98 ? 1.132 0.600 -19.824 1.00 56.75 98 LYS A C 1
ATOM 790 O O . LYS A 1 98 ? 1.744 0.184 -20.798 1.00 56.75 98 LYS A O 1
ATOM 795 N N . LYS A 1 99 ? -0.164 0.920 -19.901 1.00 52.78 99 LYS A N 1
ATOM 796 C CA . LYS A 1 99 ? -0.941 0.825 -21.153 1.00 52.78 99 LYS A CA 1
ATOM 797 C C . LYS A 1 99 ? -1.104 2.185 -21.834 1.00 52.78 99 LYS A C 1
ATOM 799 O O . LYS A 1 99 ? -2.198 2.740 -21.829 1.00 52.78 99 LYS A O 1
ATOM 804 N N . LYS A 1 100 ? -0.031 2.710 -22.419 1.00 51.53 100 LYS A N 1
ATOM 805 C CA . LYS A 1 100 ? -0.089 3.700 -23.507 1.00 51.53 100 LYS A CA 1
ATOM 806 C C . LYS A 1 100 ? 1.083 3.4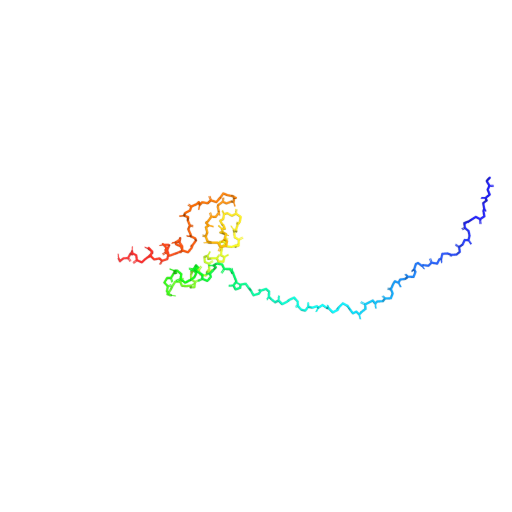15 -24.446 1.00 51.53 100 LYS A C 1
ATOM 808 O O . LYS A 1 100 ? 2.154 3.983 -24.261 1.00 51.53 100 LYS A O 1
ATOM 813 N N . ASP A 1 101 ? 0.861 2.469 -25.357 1.00 48.56 101 ASP A N 1
ATOM 814 C CA . ASP A 1 101 ? 1.606 2.374 -26.619 1.00 48.56 101 ASP A CA 1
ATOM 815 C C . ASP A 1 101 ? 1.073 3.433 -27.596 1.00 48.56 101 ASP A C 1
ATOM 817 O O . ASP A 1 101 ? -0.166 3.654 -27.593 1.00 48.56 101 ASP A O 1
#

Radius of gyration: 28.82 Å; chains: 1; bounding box: 38×48×95 Å

Secondary structure (DSSP, 8-state):
----SS-PPP----PPP--------------GGGSTHHHHHHHS-GGGHHHHHHHHHHHHHTTTTEEE-TT--EEETTEEETT--HHHHHHHHHHHTT---